Protein AF-A0A536ZCU0-F1 (afdb_monomer_lite)

Structure (mmCIF, N/CA/C/O backbone):
data_AF-A0A536ZCU0-F1
#
_entry.id   AF-A0A536ZCU0-F1
#
loop_
_atom_site.group_PDB
_atom_site.id
_atom_site.type_symbol
_atom_site.label_atom_id
_atom_site.label_alt_id
_atom_site.label_comp_id
_atom_site.label_asym_id
_atom_site.label_entity_id
_atom_site.label_seq_id
_atom_site.pdbx_PDB_ins_code
_atom_site.Cartn_x
_atom_site.Cartn_y
_atom_site.Cartn_z
_atom_site.occupancy
_atom_site.B_iso_or_equiv
_atom_site.auth_seq_id
_atom_site.auth_comp_id
_atom_site.auth_asym_id
_atom_site.auth_atom_id
_atom_site.pdbx_PDB_model_num
ATOM 1 N N . MET A 1 1 ? -15.999 12.630 26.175 1.00 50.53 1 MET A N 1
ATOM 2 C CA . MET A 1 1 ? -15.182 12.969 24.989 1.00 50.53 1 MET A CA 1
ATOM 3 C C . MET A 1 1 ? -14.771 11.650 24.355 1.00 50.53 1 MET A C 1
ATOM 5 O O . MET A 1 1 ? -14.132 10.857 25.028 1.00 50.53 1 MET A O 1
ATOM 9 N N . GLN A 1 2 ? -15.326 11.321 23.186 1.00 55.97 2 GLN A N 1
ATOM 10 C CA . GLN A 1 2 ? -15.437 9.941 22.693 1.00 55.97 2 GLN A CA 1
ATOM 11 C C . GLN A 1 2 ? -14.070 9.279 22.462 1.00 55.97 2 GLN A C 1
ATOM 13 O O . GLN A 1 2 ? -13.342 9.662 21.552 1.00 55.97 2 GLN A O 1
ATOM 18 N N . ALA A 1 3 ? -13.758 8.245 23.249 1.00 63.88 3 ALA A N 1
ATOM 19 C CA . ALA A 1 3 ? -12.526 7.457 23.155 1.00 63.88 3 ALA A CA 1
ATOM 20 C C . ALA A 1 3 ? -12.246 6.908 21.740 1.00 63.88 3 ALA A C 1
ATOM 22 O O . ALA A 1 3 ? -11.090 6.749 21.363 1.00 63.88 3 ALA A O 1
ATOM 23 N N . GLY A 1 4 ? -13.287 6.705 20.925 1.00 71.69 4 GLY A N 1
ATOM 24 C CA . GLY A 1 4 ? -13.145 6.282 19.531 1.00 71.69 4 GLY A CA 1
ATOM 25 C C . GLY A 1 4 ? -12.422 7.291 18.631 1.00 71.69 4 GLY A C 1
ATOM 26 O O . GLY A 1 4 ? -11.806 6.883 17.656 1.00 71.69 4 GLY A O 1
ATOM 27 N N . PHE A 1 5 ? -12.422 8.588 18.957 1.00 79.00 5 PHE A N 1
ATOM 28 C CA . PHE A 1 5 ? -11.799 9.607 18.106 1.00 79.00 5 PHE A CA 1
ATOM 29 C C . PHE A 1 5 ? -10.278 9.435 18.010 1.00 79.00 5 PHE A C 1
ATOM 31 O O . PHE A 1 5 ? -9.718 9.474 16.919 1.00 79.00 5 PHE A O 1
ATOM 38 N N . TYR A 1 6 ? -9.612 9.169 19.137 1.00 80.25 6 TYR A N 1
ATOM 39 C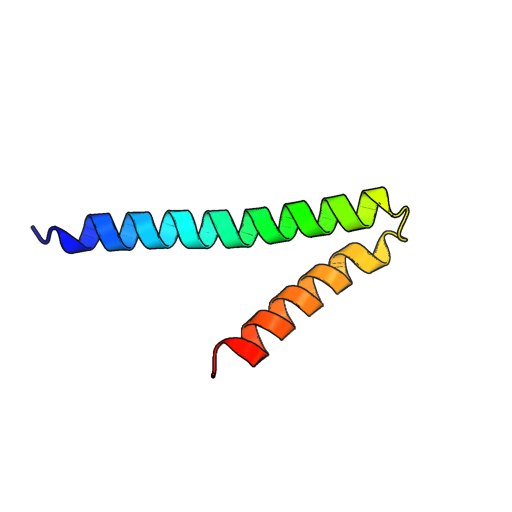 CA . TYR A 1 6 ? -8.168 8.927 19.154 1.00 80.25 6 TYR A CA 1
ATOM 40 C C . TYR A 1 6 ? -7.795 7.623 18.444 1.00 80.25 6 TYR A C 1
ATOM 42 O O . TYR A 1 6 ? -6.778 7.575 17.757 1.00 80.25 6 TYR A O 1
ATOM 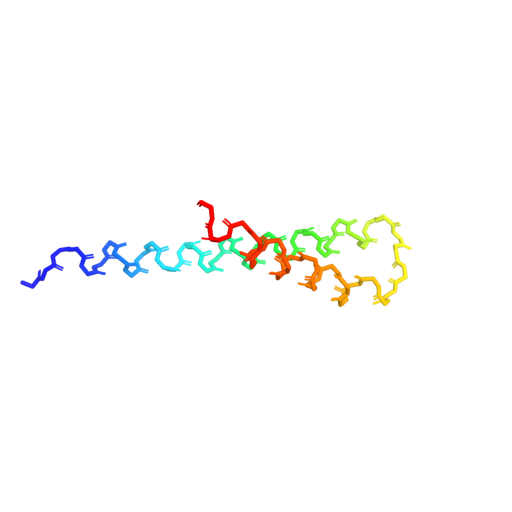50 N N . THR A 1 7 ? -8.632 6.589 18.548 1.00 84.19 7 THR A N 1
ATOM 51 C CA . THR A 1 7 ? -8.434 5.326 17.825 1.00 84.19 7 THR A CA 1
ATOM 52 C C . THR A 1 7 ? -8.583 5.508 16.314 1.00 84.19 7 THR A C 1
ATOM 54 O O . THR A 1 7 ? -7.752 5.002 15.568 1.00 84.19 7 THR A O 1
ATOM 57 N N . ILE A 1 8 ? -9.583 6.269 15.853 1.00 86.06 8 ILE A N 1
ATOM 58 C CA . ILE A 1 8 ? -9.778 6.575 14.425 1.00 86.06 8 ILE A CA 1
ATOM 59 C C . ILE A 1 8 ? -8.627 7.437 13.891 1.00 86.06 8 ILE A C 1
ATOM 61 O O . ILE A 1 8 ? -8.084 7.138 12.831 1.00 86.06 8 ILE A O 1
ATOM 65 N N . MET A 1 9 ? -8.206 8.459 14.643 1.00 88.25 9 MET A N 1
ATOM 66 C CA . MET A 1 9 ? -7.067 9.313 14.287 1.00 88.25 9 MET A CA 1
ATOM 67 C C . MET A 1 9 ? -5.764 8.513 14.177 1.00 88.25 9 MET A C 1
ATOM 69 O O . MET A 1 9 ? -5.022 8.667 13.209 1.00 88.25 9 MET A O 1
ATOM 73 N N . ALA A 1 10 ? -5.496 7.626 15.141 1.00 87.75 10 ALA A N 1
ATOM 74 C CA . ALA A 1 10 ? -4.337 6.741 15.091 1.00 87.75 10 ALA A CA 1
ATOM 75 C C . ALA A 1 10 ? -4.428 5.777 13.898 1.00 87.75 10 ALA A C 1
ATOM 77 O O . ALA A 1 10 ? -3.463 5.646 13.151 1.00 87.75 10 ALA A O 1
ATOM 78 N N . ALA A 1 11 ? -5.587 5.153 13.671 1.00 88.38 11 ALA A N 1
ATOM 79 C CA . ALA A 1 11 ? -5.801 4.262 12.533 1.00 88.38 11 ALA A CA 1
ATOM 80 C C . ALA A 1 11 ? -5.586 4.977 11.188 1.00 88.38 11 ALA A C 1
ATOM 82 O O . ALA A 1 11 ? -4.909 4.440 10.316 1.00 88.38 11 ALA A O 1
ATOM 83 N N . GLN A 1 12 ? -6.081 6.208 11.029 1.00 84.38 12 GLN A N 1
ATOM 84 C CA . GLN A 1 12 ? -5.844 7.015 9.827 1.00 84.38 12 GLN A CA 1
ATOM 85 C C . GLN A 1 12 ? -4.370 7.383 9.649 1.00 84.38 12 GLN A C 1
ATOM 87 O O . GLN A 1 12 ? -3.843 7.304 8.537 1.00 84.38 12 GLN A O 1
ATOM 92 N N . PHE A 1 13 ? -3.684 7.749 10.733 1.00 88.25 13 PHE A N 1
ATOM 93 C CA . PHE A 1 13 ? -2.252 8.022 10.687 1.00 88.25 13 PHE A CA 1
ATOM 94 C C . PHE A 1 13 ? -1.466 6.789 10.228 1.00 88.25 13 PHE A C 1
ATOM 96 O O . PHE A 1 13 ? -0.694 6.876 9.278 1.00 88.25 13 PHE A O 1
ATOM 103 N N . PHE A 1 14 ? -1.714 5.625 10.830 1.00 88.25 14 PHE A N 1
ATOM 104 C CA . PHE A 1 14 ? -1.032 4.388 10.449 1.00 88.25 14 PHE A CA 1
ATOM 105 C C . PHE A 1 14 ? -1.408 3.898 9.048 1.00 88.25 14 PHE A C 1
ATOM 107 O O . PHE A 1 14 ? -0.525 3.422 8.343 1.00 88.25 14 PHE A O 1
ATOM 114 N N . SER A 1 15 ? -2.662 4.058 8.612 1.00 83.56 15 SER A N 1
ATOM 115 C CA . SER A 1 15 ? -3.072 3.724 7.242 1.00 83.56 15 SER A CA 1
ATOM 116 C C . SER A 1 15 ? -2.318 4.585 6.230 1.00 83.56 15 SER A C 1
ATOM 118 O O . SER A 1 15 ? -1.650 4.049 5.353 1.00 83.56 15 SER A O 1
ATOM 120 N N . SER A 1 16 ? -2.316 5.912 6.413 1.00 84.00 16 SER A N 1
ATOM 121 C CA . SER A 1 16 ? -1.578 6.817 5.521 1.00 84.00 16 SER A CA 1
ATOM 122 C C . SER A 1 16 ? -0.061 6.592 5.562 1.00 84.00 16 SER A C 1
ATOM 124 O O . SER A 1 16 ? 0.602 6.705 4.529 1.00 84.00 16 SER A O 1
ATOM 126 N N . LEU A 1 17 ? 0.497 6.230 6.724 1.00 87.38 17 LEU A N 1
ATOM 127 C CA . LEU A 1 17 ? 1.904 5.855 6.861 1.00 87.38 17 LEU A CA 1
ATOM 128 C C . LEU A 1 17 ? 2.210 4.566 6.086 1.00 87.38 17 LEU A C 1
ATOM 130 O O . LEU A 1 17 ? 3.209 4.518 5.372 1.00 87.38 17 LEU A O 1
ATOM 134 N N . ALA A 1 18 ? 1.352 3.550 6.194 1.00 85.25 18 ALA A N 1
ATOM 135 C CA . ALA A 1 18 ? 1.506 2.273 5.504 1.00 85.25 18 ALA A CA 1
ATOM 136 C C . ALA A 1 18 ? 1.400 2.429 3.981 1.00 85.25 18 ALA A C 1
ATOM 138 O O . ALA A 1 18 ? 2.249 1.904 3.261 1.00 85.25 18 ALA A O 1
ATOM 139 N N . ASP A 1 19 ? 0.430 3.209 3.497 1.00 82.62 19 ASP A N 1
ATOM 140 C CA . ASP A 1 19 ? 0.251 3.488 2.069 1.00 82.62 19 ASP A CA 1
ATOM 141 C C . ASP A 1 19 ? 1.483 4.195 1.472 1.00 82.62 19 ASP A C 1
ATOM 143 O O . ASP A 1 19 ? 1.995 3.801 0.421 1.00 82.62 19 ASP A O 1
ATOM 147 N N . ASN A 1 20 ? 2.025 5.204 2.167 1.00 81.50 20 ASN A N 1
ATOM 148 C CA . ASN A 1 20 ? 3.234 5.901 1.715 1.00 81.50 20 ASN A CA 1
ATOM 149 C C . ASN A 1 20 ? 4.493 5.030 1.834 1.00 81.50 20 ASN A C 1
ATOM 151 O O . ASN A 1 20 ? 5.355 5.085 0.958 1.00 81.50 20 ASN A O 1
ATOM 155 N N . ALA A 1 21 ? 4.603 4.208 2.881 1.00 85.44 21 ALA A N 1
ATOM 156 C CA . ALA A 1 21 ? 5.724 3.290 3.053 1.00 85.44 21 ALA A CA 1
ATOM 157 C C . ALA A 1 21 ? 5.753 2.217 1.956 1.00 85.44 21 ALA A C 1
ATOM 159 O O . ALA A 1 21 ? 6.815 1.967 1.386 1.00 85.44 21 ALA A O 1
ATOM 160 N N . LEU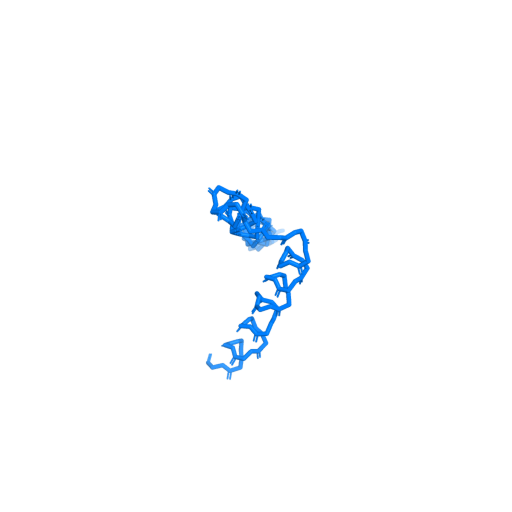 A 1 22 ? 4.599 1.637 1.607 1.00 83.31 22 LEU A N 1
ATOM 161 C CA . LEU A 1 22 ? 4.473 0.698 0.489 1.00 83.31 22 LEU A CA 1
ATOM 162 C C . LEU A 1 22 ? 4.875 1.344 -0.839 1.00 83.31 22 LEU A C 1
ATOM 164 O O . LEU A 1 22 ? 5.628 0.742 -1.604 1.00 83.31 22 LEU A O 1
ATOM 168 N N . LEU A 1 23 ? 4.432 2.580 -1.091 1.00 79.00 23 LEU A N 1
ATOM 169 C CA . LEU A 1 23 ? 4.803 3.317 -2.298 1.00 79.00 23 LEU A CA 1
ATOM 170 C C . LEU A 1 23 ? 6.322 3.543 -2.382 1.00 79.00 23 LEU A C 1
ATOM 172 O O . LEU A 1 23 ? 6.933 3.286 -3.418 1.00 79.00 23 LEU A O 1
ATOM 176 N N . VAL A 1 24 ? 6.942 4.001 -1.290 1.00 79.56 24 VAL A N 1
ATOM 177 C CA . VAL A 1 24 ? 8.390 4.256 -1.227 1.00 79.56 24 VAL A CA 1
ATOM 178 C C . VAL A 1 24 ? 9.191 2.959 -1.362 1.00 79.56 24 VAL A C 1
ATOM 180 O O . VAL A 1 24 ? 10.165 2.929 -2.113 1.00 79.56 24 VAL A O 1
ATOM 183 N N . ALA A 1 25 ? 8.769 1.881 -0.697 1.00 83.62 25 ALA A N 1
ATOM 184 C CA . ALA A 1 25 ? 9.413 0.572 -0.795 1.00 83.62 25 ALA A CA 1
ATOM 185 C C . ALA A 1 25 ? 9.359 0.019 -2.226 1.00 83.62 25 ALA A C 1
ATOM 187 O O . ALA A 1 25 ? 10.363 -0.470 -2.740 1.00 83.62 25 ALA A O 1
ATOM 188 N N . ALA A 1 26 ? 8.215 0.155 -2.899 1.00 78.88 26 ALA A N 1
ATOM 189 C CA . ALA A 1 26 ? 8.060 -0.306 -4.271 1.00 78.88 26 ALA A CA 1
ATOM 190 C C . ALA A 1 26 ? 8.890 0.529 -5.265 1.00 78.88 26 ALA A C 1
ATOM 192 O O . ALA A 1 26 ? 9.478 -0.027 -6.190 1.00 78.88 26 ALA A O 1
ATOM 193 N N . ILE A 1 27 ? 9.005 1.846 -5.047 1.00 75.19 27 ILE A N 1
ATOM 194 C CA . ILE A 1 27 ? 9.908 2.712 -5.823 1.00 75.19 27 ILE A CA 1
ATOM 195 C C . ILE A 1 27 ? 11.373 2.306 -5.617 1.00 75.19 27 ILE A C 1
ATOM 197 O O . ILE A 1 27 ? 12.124 2.248 -6.589 1.00 75.19 27 ILE A O 1
ATOM 201 N N . GLN A 1 28 ? 11.785 2.007 -4.381 1.00 76.94 28 GLN A N 1
ATOM 202 C CA . GLN A 1 28 ? 13.149 1.552 -4.099 1.00 76.94 28 GLN A CA 1
ATOM 203 C C . GLN A 1 28 ? 13.456 0.199 -4.743 1.00 76.94 28 GLN A C 1
ATOM 205 O O . GLN A 1 28 ? 14.490 0.073 -5.388 1.00 76.94 28 GLN A O 1
ATOM 210 N N . LEU A 1 29 ? 12.536 -0.766 -4.672 1.00 76.44 29 LEU A N 1
ATOM 211 C CA . LEU A 1 29 ? 12.693 -2.051 -5.357 1.00 76.44 29 LEU A CA 1
ATOM 212 C C . LEU A 1 29 ? 12.824 -1.876 -6.878 1.00 76.44 29 LEU A C 1
ATOM 214 O O . LEU A 1 29 ? 13.647 -2.525 -7.514 1.00 76.44 29 LEU A O 1
ATOM 218 N N . LEU A 1 30 ? 12.046 -0.965 -7.468 1.00 73.44 30 LEU A N 1
ATOM 219 C CA . LEU A 1 30 ? 12.142 -0.640 -8.892 1.00 73.44 30 LEU A CA 1
ATOM 220 C C . LEU A 1 30 ? 13.510 -0.049 -9.260 1.00 73.44 30 LEU A C 1
ATOM 222 O O . LEU A 1 30 ? 14.026 -0.302 -10.348 1.00 73.44 30 LEU A O 1
ATOM 226 N N . ARG A 1 31 ? 14.083 0.744 -8.349 1.00 69.94 31 ARG A N 1
ATOM 227 C CA . ARG A 1 31 ? 15.402 1.358 -8.500 1.00 69.94 31 ARG A CA 1
ATOM 228 C C . ARG A 1 31 ? 16.531 0.336 -8.385 1.00 69.94 31 ARG A C 1
ATOM 230 O O . ARG A 1 31 ? 17.460 0.407 -9.182 1.00 69.94 31 ARG A O 1
ATOM 237 N N . ASP A 1 32 ? 16.425 -0.609 -7.452 1.00 73.69 32 ASP A N 1
ATOM 238 C CA . ASP A 1 32 ? 17.385 -1.712 -7.289 1.00 73.69 32 ASP A CA 1
ATOM 239 C C . ASP A 1 32 ? 17.419 -2.635 -8.517 1.00 73.69 32 ASP A C 1
ATOM 241 O O . ASP A 1 32 ? 18.449 -3.225 -8.825 1.00 73.69 32 ASP A O 1
ATOM 245 N N . LEU A 1 33 ? 16.313 -2.717 -9.260 1.00 76.31 33 LEU A N 1
ATOM 246 C CA . LEU A 1 33 ? 16.210 -3.463 -10.517 1.00 76.31 33 LEU A CA 1
ATOM 247 C C . LEU A 1 33 ? 16.736 -2.690 -11.748 1.00 76.31 33 LEU A C 1
ATOM 249 O O . LEU A 1 33 ? 16.486 -3.117 -12.873 1.00 76.31 33 LEU A O 1
ATOM 253 N N . GLU A 1 34 ? 17.426 -1.554 -11.564 1.00 67.31 34 GLU A N 1
ATOM 254 C CA . GLU A 1 34 ? 17.968 -0.700 -12.644 1.00 67.31 34 GLU A CA 1
ATOM 255 C C . GLU A 1 34 ? 16.919 -0.259 -13.685 1.00 67.31 34 GLU A C 1
ATOM 257 O O . GLU A 1 34 ? 17.203 -0.016 -14.860 1.00 67.31 34 GLU A O 1
ATOM 262 N N . SER A 1 35 ? 15.666 -0.120 -13.255 1.00 61.09 35 SER A N 1
ATOM 263 C CA . SER A 1 35 ? 14.589 0.261 -14.157 1.00 61.09 35 SER A CA 1
ATOM 264 C C . SER A 1 35 ? 14.737 1.705 -14.671 1.00 61.09 35 SER A C 1
ATOM 266 O O . SER A 1 35 ? 15.047 2.614 -13.893 1.00 61.09 35 SER A O 1
ATOM 268 N N . PRO A 1 36 ? 14.392 1.979 -15.946 1.00 61.38 36 PRO A N 1
ATOM 269 C CA . PRO A 1 36 ? 14.349 3.334 -16.488 1.00 61.38 36 PRO A CA 1
ATOM 270 C C . PRO A 1 36 ? 13.427 4.258 -15.674 1.00 61.38 36 PRO A C 1
ATOM 272 O O . PRO A 1 36 ? 12.347 3.864 -15.228 1.00 61.38 36 PRO A O 1
ATOM 275 N N . ALA A 1 37 ? 13.833 5.524 -15.524 1.00 65.56 37 ALA A N 1
ATOM 276 C CA . ALA A 1 37 ? 13.190 6.522 -14.657 1.00 65.56 37 ALA A CA 1
ATOM 277 C C . ALA A 1 37 ? 11.718 6.842 -15.004 1.00 65.56 37 ALA A C 1
ATOM 279 O O . ALA A 1 37 ? 10.996 7.419 -14.192 1.00 65.56 37 ALA A O 1
ATOM 280 N N . TRP A 1 38 ? 11.252 6.453 -16.194 1.00 66.31 38 TRP A N 1
ATOM 281 C CA . TRP A 1 38 ? 9.852 6.572 -16.620 1.00 66.31 38 TRP A CA 1
ATOM 282 C C . TRP A 1 38 ? 8.929 5.509 -15.999 1.00 66.31 38 TRP A C 1
ATOM 284 O O . TRP A 1 38 ? 7.706 5.652 -16.026 1.00 66.31 38 TRP A O 1
ATOM 294 N N . MET A 1 39 ? 9.489 4.460 -15.392 1.00 62.75 39 MET A N 1
ATOM 295 C CA . MET A 1 39 ? 8.710 3.410 -14.733 1.00 62.75 39 MET A CA 1
ATOM 296 C C . MET A 1 39 ? 8.251 3.829 -13.329 1.00 62.75 39 MET A C 1
ATOM 298 O O . MET A 1 39 ? 7.193 3.404 -12.876 1.00 62.75 39 MET A O 1
ATOM 302 N N . THR A 1 40 ? 8.967 4.749 -12.678 1.00 63.56 40 THR A N 1
ATOM 303 C CA . THR A 1 40 ? 8.615 5.319 -11.367 1.00 63.56 40 THR A CA 1
ATOM 304 C C . THR A 1 40 ? 7.219 5.973 -11.327 1.00 63.56 40 THR A C 1
ATOM 306 O O . THR A 1 40 ? 6.436 5.638 -10.435 1.00 63.56 40 THR A O 1
ATOM 309 N N . PRO A 1 41 ? 6.830 6.860 -12.271 1.00 64.00 41 PRO A N 1
ATOM 310 C CA . PRO A 1 41 ? 5.464 7.392 -12.318 1.00 64.00 41 PRO A CA 1
ATOM 311 C C . PRO A 1 41 ? 4.416 6.333 -12.696 1.00 64.00 41 PRO A C 1
ATOM 313 O O . PRO A 1 41 ? 3.296 6.377 -12.186 1.00 64.00 41 PRO A O 1
ATOM 316 N N . SER A 1 42 ? 4.787 5.349 -13.520 1.00 64.69 42 SER A N 1
ATOM 317 C CA . SER A 1 42 ? 3.906 4.238 -13.909 1.00 64.69 42 SER A CA 1
ATOM 318 C C . SER A 1 42 ? 3.577 3.330 -12.719 1.00 64.69 42 SER A C 1
ATOM 320 O O . SER A 1 42 ? 2.439 2.898 -12.555 1.00 64.69 42 SER A O 1
ATOM 322 N N . LEU A 1 43 ? 4.539 3.101 -11.819 1.00 66.31 43 LEU A N 1
ATOM 323 C CA . LEU A 1 43 ? 4.338 2.278 -10.626 1.00 66.31 43 LEU A CA 1
ATOM 324 C C . LEU A 1 43 ? 3.356 2.928 -9.640 1.00 66.31 43 LEU A C 1
ATOM 326 O O . LEU A 1 43 ? 2.511 2.248 -9.060 1.00 66.31 43 LEU A O 1
ATOM 330 N N . LYS A 1 44 ? 3.384 4.263 -9.535 1.00 64.88 44 LYS A N 1
ATOM 331 C CA . LYS A 1 44 ? 2.380 5.035 -8.789 1.00 64.88 44 LYS A CA 1
ATOM 332 C C . LYS A 1 44 ? 0.983 4.903 -9.408 1.00 64.88 44 LYS A C 1
ATOM 334 O O . LYS A 1 44 ? 0.011 4.769 -8.672 1.00 64.88 44 LYS A O 1
ATOM 339 N N . GLN A 1 45 ? 0.874 4.896 -10.739 1.00 64.00 45 GLN A N 1
ATOM 340 C CA . GLN A 1 45 ? -0.400 4.667 -11.434 1.00 64.00 45 GLN A CA 1
ATOM 341 C C . GLN A 1 45 ? -0.931 3.2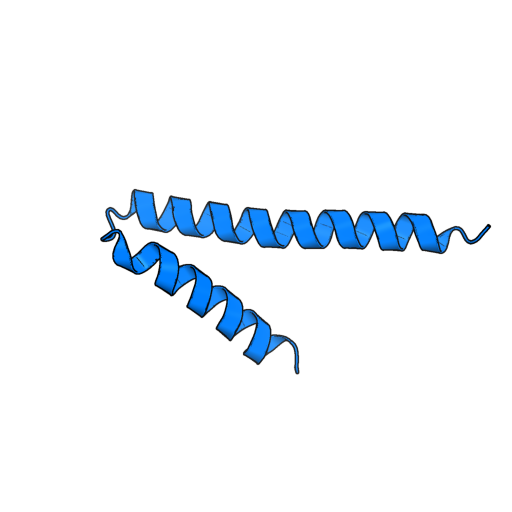48 -11.211 1.00 64.00 45 GLN A C 1
ATOM 343 O O . GLN A 1 45 ? -2.118 3.098 -10.949 1.00 64.00 45 GLN A O 1
ATOM 348 N N . VAL A 1 46 ? -0.073 2.222 -11.229 1.00 68.94 46 VAL A N 1
ATOM 349 C CA . VAL A 1 46 ? -0.474 0.841 -10.906 1.00 68.94 46 VAL A CA 1
ATOM 350 C C . VAL A 1 46 ? -0.952 0.729 -9.459 1.00 68.94 46 VAL A C 1
ATOM 352 O O . VAL A 1 46 ? -1.969 0.089 -9.209 1.00 68.94 46 VAL A O 1
ATOM 355 N N . PHE A 1 47 ? -0.283 1.395 -8.513 1.00 68.81 47 PHE A N 1
ATOM 356 C CA . PHE A 1 47 ? -0.710 1.412 -7.112 1.00 68.81 47 PHE A CA 1
ATOM 357 C C . PHE A 1 47 ? -2.103 2.041 -6.953 1.00 68.81 47 PHE A C 1
ATOM 359 O O . PHE A 1 47 ? -2.972 1.470 -6.299 1.00 68.81 47 PHE A O 1
ATOM 366 N N . VAL A 1 48 ? -2.349 3.170 -7.627 1.00 66.06 48 VAL A N 1
ATOM 367 C CA . VAL A 1 48 ? -3.661 3.840 -7.650 1.00 66.06 48 VAL A CA 1
ATOM 368 C C . VAL A 1 48 ? -4.725 2.979 -8.335 1.00 66.06 48 VAL A C 1
ATOM 370 O O . VAL A 1 48 ? -5.829 2.863 -7.815 1.00 66.06 48 VAL A O 1
ATOM 373 N N . ILE A 1 49 ? -4.408 2.343 -9.466 1.00 69.25 49 ILE A N 1
ATOM 374 C CA . ILE A 1 49 ? -5.334 1.453 -10.183 1.00 69.25 49 ILE A CA 1
ATOM 375 C C . ILE A 1 49 ? -5.701 0.244 -9.320 1.00 69.25 49 ILE A C 1
ATOM 377 O O . ILE A 1 49 ? -6.875 -0.105 -9.247 1.00 69.25 49 ILE A O 1
ATOM 381 N N . SER A 1 50 ? -4.727 -0.363 -8.637 1.00 67.94 50 SER A N 1
ATOM 382 C CA . SER A 1 50 ? -4.966 -1.481 -7.722 1.00 67.94 50 SER A CA 1
ATOM 383 C C . SER A 1 50 ? -5.871 -1.053 -6.565 1.00 67.94 50 SER A C 1
ATOM 385 O O . SER A 1 50 ? -6.853 -1.728 -6.277 1.00 67.94 50 SER A O 1
ATOM 387 N N . TYR A 1 51 ? -5.621 0.123 -5.976 1.00 65.00 51 TYR A N 1
ATOM 388 C CA . TYR A 1 51 ? -6.476 0.687 -4.928 1.00 65.00 51 TYR A CA 1
ATOM 389 C C . TYR A 1 51 ? -7.907 0.942 -5.430 1.00 65.00 51 TYR A C 1
ATOM 391 O O . TYR A 1 51 ? -8.864 0.613 -4.746 1.00 65.00 51 TYR A O 1
ATOM 399 N N . VAL A 1 52 ? -8.073 1.471 -6.646 1.00 69.00 52 VAL A N 1
ATOM 400 C CA . VAL A 1 52 ? -9.388 1.754 -7.251 1.00 69.00 52 VAL A CA 1
ATOM 401 C C . VAL A 1 52 ? -10.146 0.482 -7.640 1.00 69.00 52 VAL A C 1
ATOM 403 O O . VAL A 1 52 ? -11.369 0.460 -7.536 1.00 69.00 52 VAL A O 1
ATOM 406 N N . LEU A 1 53 ? -9.453 -0.567 -8.084 1.00 69.50 53 LEU A N 1
ATOM 407 C CA . LEU A 1 53 ? -10.076 -1.835 -8.474 1.0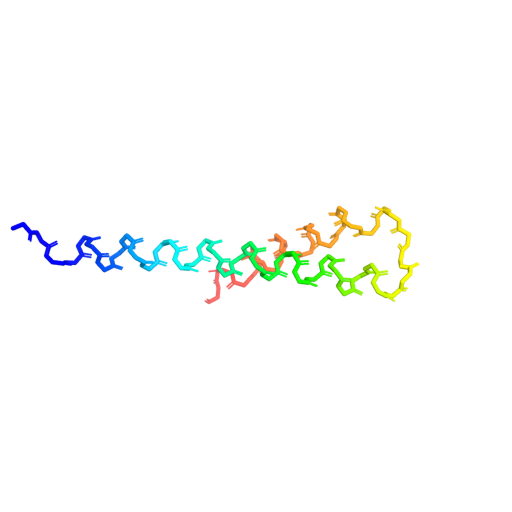0 69.50 53 LEU A CA 1
ATOM 408 C C . LEU A 1 53 ? -10.400 -2.743 -7.284 1.00 69.50 53 LEU A C 1
ATOM 410 O O . LEU A 1 53 ? -11.401 -3.451 -7.345 1.00 69.50 53 LEU A O 1
ATOM 414 N N . LEU A 1 54 ? -9.585 -2.733 -6.223 1.00 63.59 54 LEU A N 1
ATOM 415 C CA . LEU A 1 54 ? -9.819 -3.553 -5.026 1.00 63.59 54 LEU A CA 1
ATOM 416 C C . LEU A 1 54 ? -10.672 -2.862 -3.957 1.00 63.59 54 LEU A C 1
ATOM 418 O O . LEU A 1 54 ? -11.334 -3.561 -3.203 1.00 63.59 54 LEU A O 1
ATOM 422 N N . ALA A 1 55 ? -10.690 -1.527 -3.873 1.00 60.97 55 ALA A N 1
ATOM 423 C CA . ALA A 1 55 ? -11.554 -0.822 -2.922 1.00 60.97 55 ALA A CA 1
ATOM 424 C C . ALA A 1 55 ? -13.068 -1.119 -3.054 1.00 60.97 55 ALA A C 1
ATOM 426 O O . ALA A 1 55 ? -13.748 -1.051 -2.03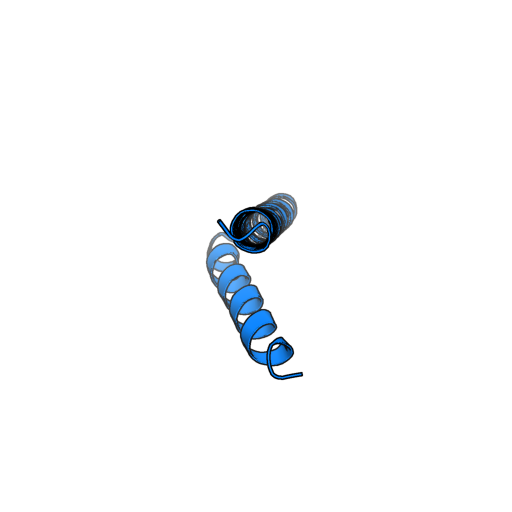2 1.00 60.97 55 ALA A O 1
ATOM 427 N N . PRO A 1 56 ? -13.637 -1.411 -4.244 1.00 56.41 56 PRO A N 1
ATOM 428 C CA . PRO A 1 56 ? -15.051 -1.771 -4.366 1.00 56.41 56 PRO A CA 1
ATOM 429 C C . PRO A 1 56 ? -15.386 -3.259 -4.107 1.00 56.41 56 PRO A C 1
ATOM 431 O O . PRO A 1 56 ? -16.526 -3.640 -4.379 1.00 56.41 56 PRO A O 1
ATOM 434 N N . LEU A 1 57 ? -14.453 -4.092 -3.619 1.00 50.59 57 LEU A N 1
ATOM 435 C CA . LEU A 1 57 ? -14.662 -5.527 -3.331 1.00 50.59 57 LEU A CA 1
ATOM 436 C C . LEU A 1 57 ? -14.880 -5.826 -1.840 1.00 50.59 57 LEU A C 1
ATOM 438 O O . LEU A 1 57 ? -14.201 -5.200 -0.997 1.00 50.59 57 LEU A O 1
#

Sequence (57 aa):
MQAGFYTIMAAQFFSSLADNALLVAAIQLLRDLESPAWMTPSLKQVFVISYVLLAPL

Secondary structure (DSSP, 8-state):
--THHHHHHHHHHHHHHHHHHHHHHHHHHHHHTT--TTHHHHHHHHHHHHHHHHTT-

pLDDT: mean 73.0, std 10.27, range [50.53, 88.38]

Radius of gyration: 15.41 Å; chains: 1; bounding box: 33×18×42 Å

Foldseek 3Di:
DDPVVVVVVVVVVVVVVVLVVVLVVVLVVCVVVVHDPVVNVVSVVVSVVCCVVPVVD